Protein AF-A0A9Q1AR96-F1 (afdb_monomer_lite)

Secondary structure (DSSP, 8-state):
--------------------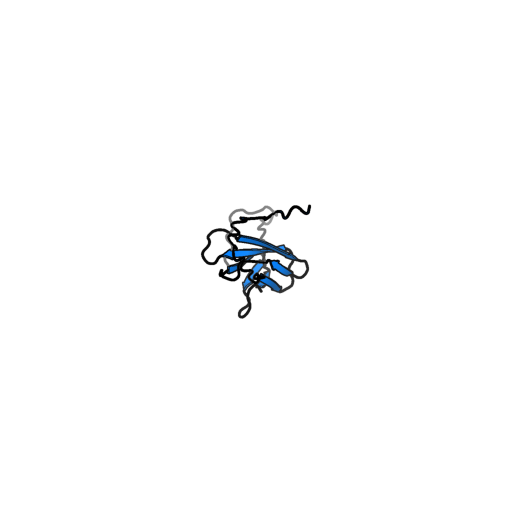PPEEEEEEEES--TTPEEEEEETT-SS-SEEEE--TTSEEEEEEE-TTS-EEEEEE-TTEEEEEPTT-SS-EEEEEPPP-----B-TTSPBPS-PPPP-

Sequence (119 aa):
MEMVISGESCPGKLIEIHGKAGLFLEGTVHPELEGVEIVIREKGAPTPLITVFTDDKGSYSVGPLHSDLEYTITAQKEGFVLSAVEGTVGDFKAFALAGVTFEIKSEEDHPLAGVLLLS

Structure (mmCIF, N/CA/C/O backbone):
data_AF-A0A9Q1AR96-F1
#
_entry.id   AF-A0A9Q1AR96-F1
#
loop_
_atom_site.group_PDB
_atom_site.id
_atom_site.type_symbol
_atom_site.label_atom_id
_atom_site.label_alt_id
_atom_site.label_comp_id
_atom_site.label_asym_id
_atom_site.label_entity_id
_atom_site.label_seq_id
_atom_site.pdbx_PDB_ins_code
_atom_site.Cartn_x
_atom_site.Cartn_y
_atom_site.Cartn_z
_atom_site.occupancy
_atom_site.B_iso_or_equiv
_atom_site.auth_seq_id
_atom_site.auth_comp_id
_atom_site.auth_asym_id
_atom_site.auth_atom_id
_atom_site.pdbx_PDB_model_num
ATOM 1 N N . MET A 1 1 ? 15.186 6.553 -72.861 1.00 40.62 1 MET A N 1
ATOM 2 C CA . MET A 1 1 ? 16.120 7.357 -72.051 1.00 40.62 1 MET A CA 1
ATOM 3 C C . MET A 1 1 ? 15.582 7.301 -70.639 1.00 40.62 1 MET A C 1
ATOM 5 O O . MET A 1 1 ? 14.620 7.992 -70.340 1.00 40.62 1 MET A O 1
ATOM 9 N N . GLU A 1 2 ? 16.079 6.356 -69.850 1.00 47.88 2 GLU A N 1
ATOM 10 C CA . GLU A 1 2 ? 15.616 6.144 -68.478 1.00 47.88 2 GLU A CA 1
ATOM 11 C C . GLU A 1 2 ? 16.534 6.921 -67.535 1.00 47.88 2 GLU A C 1
ATOM 13 O O . GLU A 1 2 ? 17.758 6.817 -67.614 1.00 47.88 2 GLU A O 1
ATOM 18 N N . MET A 1 3 ? 15.928 7.774 -66.712 1.00 46.91 3 MET A N 1
ATOM 19 C CA . MET A 1 3 ? 16.613 8.602 -65.730 1.00 46.91 3 MET A CA 1
ATOM 20 C C . MET A 1 3 ? 16.763 7.790 -64.446 1.00 46.91 3 MET A C 1
ATOM 22 O O . MET A 1 3 ? 15.788 7.549 -63.739 1.00 46.91 3 MET A O 1
ATOM 26 N N . VAL A 1 4 ? 17.990 7.366 -64.154 1.00 59.00 4 VAL A N 1
ATOM 27 C CA . VAL A 1 4 ? 18.334 6.732 -62.881 1.00 59.00 4 VAL A CA 1
ATOM 28 C C . VAL A 1 4 ? 18.563 7.850 -61.868 1.00 59.00 4 VAL A C 1
ATOM 30 O O . VAL A 1 4 ? 19.518 8.615 -61.982 1.00 59.00 4 VAL A O 1
ATOM 33 N N . ILE A 1 5 ? 17.647 7.994 -60.914 1.00 58.78 5 ILE A N 1
ATOM 34 C CA . ILE A 1 5 ? 17.784 8.947 -59.812 1.00 58.78 5 ILE A CA 1
ATOM 35 C C . ILE A 1 5 ? 18.606 8.242 -58.728 1.00 58.78 5 ILE A C 1
ATOM 37 O O . ILE A 1 5 ? 18.076 7.406 -57.997 1.00 58.78 5 ILE A O 1
ATOM 41 N N . SER A 1 6 ? 19.903 8.546 -58.634 1.00 57.91 6 SER A N 1
ATOM 42 C CA . SER A 1 6 ? 20.721 8.128 -57.488 1.00 57.91 6 SER A CA 1
ATOM 43 C C . SER A 1 6 ? 20.313 8.942 -56.260 1.00 57.91 6 SER A C 1
ATOM 45 O O . SER A 1 6 ? 20.640 10.122 -56.141 1.00 57.91 6 SER A O 1
ATOM 47 N N . GLY A 1 7 ? 19.562 8.312 -55.357 1.00 58.25 7 GLY A N 1
ATOM 48 C CA . GLY A 1 7 ? 19.248 8.849 -54.035 1.00 58.25 7 GLY A CA 1
ATOM 49 C C . GLY A 1 7 ? 20.448 8.697 -53.107 1.00 58.25 7 GLY A C 1
ATOM 50 O O . GLY A 1 7 ? 20.532 7.730 -52.355 1.00 58.25 7 GLY A O 1
ATOM 51 N N . GLU A 1 8 ? 21.391 9.631 -53.179 1.00 63.59 8 GLU A N 1
ATOM 52 C CA . GLU A 1 8 ? 22.559 9.636 -52.302 1.00 63.59 8 GLU A CA 1
ATOM 53 C C . GLU A 1 8 ? 22.333 10.549 -51.091 1.00 63.59 8 GLU A C 1
ATOM 55 O O . GLU A 1 8 ? 21.956 11.712 -51.218 1.00 63.59 8 GLU A O 1
ATOM 60 N N . SER A 1 9 ? 22.657 9.998 -49.918 1.00 58.69 9 SER A N 1
ATOM 61 C CA . SER A 1 9 ? 22.816 10.664 -48.621 1.00 58.69 9 SER A CA 1
ATOM 62 C C . SER A 1 9 ? 21.551 10.884 -47.782 1.00 58.69 9 SER A C 1
ATOM 64 O O . SER A 1 9 ? 21.133 12.002 -47.491 1.00 58.69 9 SER A O 1
ATOM 66 N N . CYS A 1 10 ? 21.004 9.783 -47.261 1.00 60.69 10 CYS A N 1
ATOM 67 C CA . CYS A 1 10 ? 20.430 9.814 -45.920 1.00 60.69 10 CYS A CA 1
ATOM 68 C C . CYS A 1 10 ? 21.578 9.530 -44.933 1.00 60.69 10 CYS A C 1
ATOM 70 O O . CYS A 1 10 ? 22.032 8.383 -44.883 1.00 60.69 10 CYS A O 1
ATOM 72 N N . PRO A 1 11 ? 22.095 10.506 -44.156 1.00 63.47 11 PRO A N 1
ATOM 73 C CA . PRO A 1 11 ? 22.956 10.209 -43.018 1.00 63.47 11 PRO A CA 1
ATOM 74 C C . PRO A 1 11 ? 22.077 9.603 -41.920 1.00 63.47 11 PRO A C 1
ATOM 76 O O . PRO A 1 11 ? 21.712 10.247 -40.939 1.00 63.47 11 PRO A O 1
ATOM 79 N N . GLY A 1 12 ? 21.671 8.354 -42.137 1.00 59.03 12 GLY A N 1
ATOM 80 C CA . GLY A 1 12 ? 20.897 7.570 -41.198 1.00 59.03 12 GLY A CA 1
ATOM 81 C C . GLY A 1 12 ? 21.793 7.210 -40.030 1.00 59.03 12 GLY A C 1
ATOM 82 O O . GLY A 1 12 ? 22.369 6.127 -39.996 1.00 59.03 12 GLY A O 1
ATOM 83 N N . LYS A 1 13 ? 21.935 8.119 -39.063 1.00 63.94 13 LYS A N 1
ATOM 84 C CA . LYS A 1 13 ? 22.362 7.716 -37.729 1.00 63.94 13 LYS A CA 1
ATOM 85 C C . LYS A 1 13 ? 21.272 6.779 -37.224 1.00 63.94 13 LYS A C 1
ATOM 87 O O . LYS A 1 13 ? 20.207 7.231 -36.813 1.00 63.94 13 LYS A O 1
ATOM 92 N N . LEU A 1 14 ? 21.521 5.478 -37.349 1.00 66.31 14 LEU A N 1
ATOM 93 C CA . LEU A 1 14 ? 20.700 4.430 -36.766 1.00 66.31 14 LEU A CA 1
ATOM 94 C C . LEU A 1 14 ? 20.741 4.655 -35.256 1.00 66.31 14 LEU A C 1
ATOM 96 O O . LEU A 1 14 ? 21.736 4.370 -34.594 1.00 66.31 14 LEU A O 1
ATOM 100 N N . ILE A 1 15 ? 19.699 5.287 -34.729 1.00 68.88 15 ILE A N 1
ATOM 101 C CA . ILE A 1 15 ? 19.472 5.326 -33.294 1.00 68.88 15 ILE A CA 1
ATOM 102 C C . ILE A 1 15 ? 19.000 3.918 -32.949 1.00 68.88 15 ILE A C 1
ATOM 104 O O . ILE A 1 15 ? 17.937 3.493 -33.399 1.00 68.88 15 I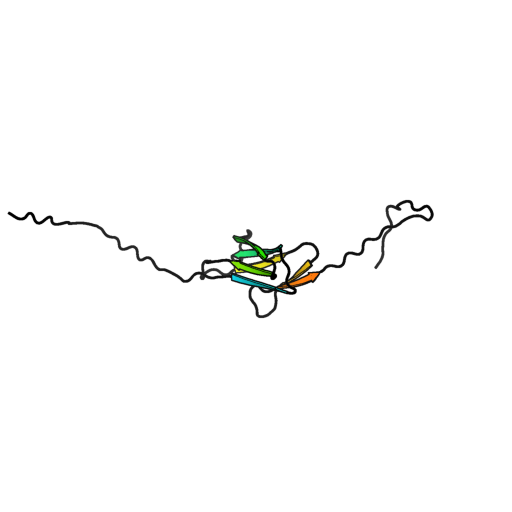LE A O 1
ATOM 108 N N . GLU A 1 16 ? 19.812 3.174 -32.207 1.00 73.56 16 GLU A N 1
ATOM 109 C CA . GLU A 1 16 ? 19.372 1.904 -31.645 1.00 73.56 16 GLU A CA 1
ATOM 110 C C . GLU A 1 16 ? 18.316 2.189 -30.576 1.00 73.56 16 GLU A C 1
ATOM 112 O O . GLU A 1 16 ? 18.603 2.774 -29.530 1.00 73.56 16 GLU A O 1
ATOM 117 N N . ILE A 1 17 ? 17.074 1.807 -30.863 1.00 73.38 17 ILE A N 1
ATOM 118 C CA . ILE A 1 17 ? 15.978 1.861 -29.901 1.00 73.38 17 ILE A CA 1
ATOM 119 C C . ILE A 1 17 ? 15.943 0.509 -29.197 1.00 73.38 17 ILE A C 1
ATOM 121 O O . ILE A 1 17 ? 15.558 -0.501 -29.785 1.00 73.38 17 ILE A O 1
ATOM 125 N N . HIS A 1 18 ? 16.344 0.496 -27.930 1.00 78.62 18 HIS A N 1
ATOM 126 C CA . HIS A 1 18 ? 16.252 -0.684 -27.078 1.00 78.62 18 HIS A CA 1
ATOM 127 C C . HIS A 1 18 ? 14.904 -0.668 -26.354 1.00 78.62 18 HIS A C 1
ATOM 129 O O . HIS A 1 18 ? 14.660 0.173 -25.491 1.00 78.62 18 HIS A O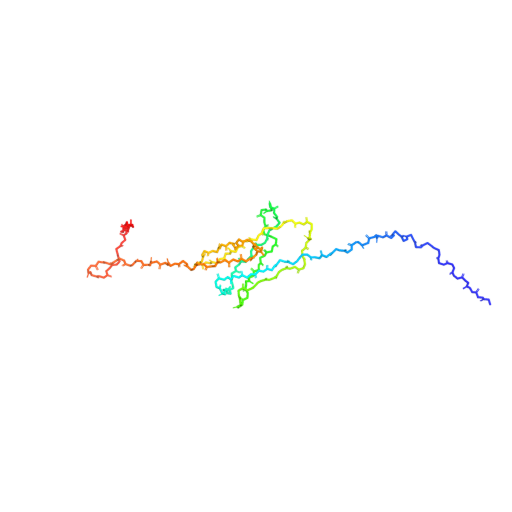 1
ATOM 135 N N . GLY A 1 19 ? 14.006 -1.578 -26.729 1.00 75.94 19 GLY A N 1
ATOM 136 C CA . GLY A 1 19 ? 12.756 -1.800 -26.005 1.00 75.94 19 GLY A CA 1
ATOM 137 C C . GLY A 1 19 ? 13.001 -2.651 -24.761 1.00 75.94 19 GLY A C 1
ATOM 138 O O . GLY A 1 19 ? 13.673 -3.678 -24.841 1.00 75.94 19 GLY A O 1
ATOM 139 N N . LYS A 1 20 ? 12.441 -2.251 -23.617 1.00 84.56 20 LYS A N 1
ATOM 140 C CA . LYS A 1 20 ? 12.506 -3.021 -22.369 1.00 84.56 20 LYS A CA 1
ATOM 141 C C . LYS A 1 20 ? 11.103 -3.348 -21.870 1.00 84.56 20 LYS A C 1
ATOM 143 O O . LYS A 1 20 ? 10.194 -2.533 -22.008 1.00 84.56 20 LYS A O 1
ATOM 148 N N . ALA A 1 21 ? 10.939 -4.526 -21.268 1.00 87.12 21 ALA A N 1
ATOM 149 C CA . ALA A 1 21 ? 9.704 -4.881 -20.584 1.00 87.12 21 ALA A CA 1
ATOM 150 C C . ALA A 1 21 ? 9.439 -3.914 -19.416 1.00 87.12 21 ALA A C 1
ATOM 152 O O . ALA A 1 21 ? 10.322 -3.652 -18.588 1.00 87.12 21 ALA A O 1
ATOM 153 N N . GLY A 1 22 ? 8.217 -3.387 -19.377 1.00 90.38 22 GLY A N 1
ATOM 154 C CA . GLY A 1 22 ? 7.729 -2.563 -18.280 1.00 90.38 22 GLY A CA 1
ATOM 155 C C . GLY A 1 22 ? 7.383 -3.397 -17.051 1.00 90.38 22 GLY A C 1
ATOM 156 O O . GLY A 1 22 ? 6.995 -4.558 -17.169 1.00 90.38 22 GLY A O 1
ATOM 157 N N . LEU A 1 23 ? 7.526 -2.792 -15.877 1.00 94.12 23 LEU A N 1
ATOM 158 C CA . LEU A 1 23 ? 7.126 -3.375 -14.602 1.00 94.12 23 LEU A CA 1
ATOM 159 C C . LEU A 1 23 ? 5.670 -3.011 -14.294 1.00 94.12 23 LEU A C 1
ATOM 161 O O . LEU A 1 23 ? 5.310 -1.837 -14.352 1.00 94.12 23 LEU A O 1
ATOM 165 N N . PHE A 1 24 ? 4.859 -3.999 -13.934 1.00 95.31 24 PHE A N 1
ATOM 166 C CA . PHE A 1 24 ? 3.532 -3.781 -13.361 1.00 95.31 24 PHE A CA 1
ATOM 167 C C . PHE A 1 24 ? 3.599 -4.034 -11.858 1.00 95.31 24 PHE A C 1
ATOM 169 O O . PHE A 1 24 ? 4.208 -5.011 -11.421 1.00 95.31 24 PHE A O 1
ATOM 176 N N . LEU A 1 25 ? 3.019 -3.126 -11.078 1.00 96.75 25 LEU A N 1
ATOM 177 C CA . LEU A 1 25 ? 2.873 -3.263 -9.635 1.00 96.75 25 LEU A CA 1
ATOM 178 C C . LEU A 1 25 ? 1.398 -3.477 -9.335 1.00 96.75 25 LEU A C 1
ATOM 180 O O . LEU A 1 25 ? 0.572 -2.607 -9.610 1.00 96.75 25 LEU A O 1
ATOM 184 N N . GLU A 1 26 ? 1.089 -4.636 -8.775 1.00 97.69 26 GLU A N 1
ATOM 185 C CA . GLU A 1 26 ? -0.272 -5.100 -8.534 1.00 97.69 26 GLU A CA 1
ATOM 186 C C . GLU A 1 26 ? -0.368 -5.619 -7.107 1.00 97.69 26 GLU A C 1
ATOM 188 O O . GLU A 1 26 ? 0.627 -6.083 -6.548 1.00 97.69 26 GLU A O 1
ATOM 193 N N . GLY A 1 27 ? -1.550 -5.518 -6.515 1.00 98.12 27 GLY A N 1
ATOM 194 C CA . GLY A 1 27 ? -1.767 -5.979 -5.155 1.00 98.12 27 GLY A CA 1
ATOM 195 C C . GLY A 1 27 ? -3.225 -5.915 -4.741 1.00 98.12 27 GLY A C 1
ATOM 196 O O . GLY A 1 27 ? -4.088 -5.387 -5.449 1.00 98.12 27 GLY A O 1
ATOM 197 N N . THR A 1 28 ? -3.484 -6.479 -3.570 1.00 98.56 28 THR A N 1
ATOM 198 C CA . THR A 1 28 ? -4.819 -6.652 -3.006 1.00 98.56 28 THR A CA 1
ATOM 199 C C . THR A 1 28 ? -4.860 -6.263 -1.533 1.00 98.56 28 THR A C 1
ATOM 201 O O . THR A 1 28 ? -3.892 -6.412 -0.784 1.00 98.56 28 THR A O 1
ATOM 204 N N . VAL A 1 29 ? -6.005 -5.750 -1.093 1.00 98.75 29 VAL A N 1
ATOM 205 C CA . VAL A 1 29 ? -6.283 -5.466 0.315 1.00 98.75 29 VAL A CA 1
ATOM 206 C C . VAL A 1 29 ? -7.251 -6.509 0.858 1.00 98.75 29 VAL A C 1
ATOM 208 O O . VAL A 1 29 ? -8.299 -6.764 0.265 1.00 98.75 29 VAL A O 1
ATOM 211 N N . HIS A 1 30 ? -6.911 -7.091 2.011 1.00 97.69 30 HIS A N 1
ATOM 212 C CA . HIS A 1 30 ? -7.721 -8.101 2.686 1.00 97.69 30 HIS A CA 1
ATOM 213 C C . HIS A 1 30 ? -8.102 -7.695 4.125 1.00 97.69 30 HIS A C 1
ATOM 215 O O . HIS A 1 30 ? -7.213 -7.381 4.921 1.00 97.69 30 HIS A O 1
ATOM 221 N N . PRO A 1 31 ? -9.392 -7.759 4.516 1.00 97.06 31 PRO A N 1
ATOM 222 C CA . PRO A 1 31 ? -10.549 -8.099 3.677 1.00 97.06 31 PRO A CA 1
ATOM 223 C C . PRO A 1 31 ? -10.754 -7.091 2.534 1.00 97.06 31 PRO A C 1
ATOM 225 O O . PRO A 1 31 ? -10.190 -5.999 2.582 1.00 97.06 31 PRO A O 1
ATOM 228 N N . GLU A 1 32 ? -11.525 -7.486 1.515 1.00 98.19 32 GLU A N 1
ATOM 229 C CA . GLU A 1 32 ? -11.790 -6.661 0.326 1.00 98.19 32 GLU A CA 1
ATOM 230 C C . GLU A 1 32 ? -12.302 -5.279 0.745 1.00 98.19 32 GLU A C 1
ATOM 232 O O . GLU A 1 32 ? -13.250 -5.158 1.528 1.00 98.19 32 GLU A O 1
ATOM 237 N N . LEU A 1 33 ? -11.629 -4.231 0.268 1.00 97.88 33 LEU A N 1
ATOM 238 C CA . LEU A 1 33 ? -11.899 -2.864 0.688 1.00 97.88 33 LEU A CA 1
ATOM 239 C C . LEU A 1 33 ? -11.658 -1.891 -0.464 1.00 97.88 33 LEU A C 1
ATOM 241 O O . LEU A 1 33 ? -10.515 -1.627 -0.832 1.00 97.88 33 LEU A O 1
ATOM 245 N N . GLU A 1 34 ? -12.740 -1.326 -0.990 1.00 98.44 34 GLU A N 1
ATOM 246 C CA . GLU A 1 34 ? -12.711 -0.293 -2.031 1.00 98.44 34 GLU A CA 1
ATOM 247 C C . GLU A 1 34 ? -12.169 1.035 -1.507 1.00 98.44 34 GLU A C 1
ATOM 249 O O . GLU A 1 34 ? -12.380 1.388 -0.344 1.00 98.44 34 GLU A O 1
ATOM 254 N N . GLY A 1 35 ? -11.500 1.810 -2.359 1.00 98.38 35 GLY A N 1
ATOM 255 C CA . GLY A 1 35 ? -11.108 3.180 -2.038 1.00 98.38 35 GLY A CA 1
ATOM 256 C C . GLY A 1 35 ? -9.977 3.284 -1.015 1.00 98.38 35 GLY A C 1
ATOM 257 O O . GLY A 1 35 ? -9.846 4.311 -0.352 1.00 98.38 35 GLY A O 1
ATOM 258 N N . VAL A 1 36 ? -9.176 2.232 -0.842 1.00 98.69 36 VAL A N 1
ATOM 259 C CA . VAL A 1 36 ? -7.896 2.330 -0.133 1.00 98.69 36 VAL A CA 1
ATOM 260 C C . VAL A 1 36 ? -6.923 3.067 -1.036 1.00 98.69 36 VAL A C 1
ATOM 262 O O . VAL A 1 36 ? -6.734 2.678 -2.185 1.00 98.69 36 VAL A O 1
ATOM 265 N N . GLU A 1 37 ? -6.303 4.122 -0.521 1.00 98.69 37 GLU A N 1
ATOM 266 C CA . GLU A 1 37 ? -5.297 4.874 -1.257 1.00 98.69 37 GLU A CA 1
ATOM 267 C C . GLU A 1 37 ? -3.968 4.12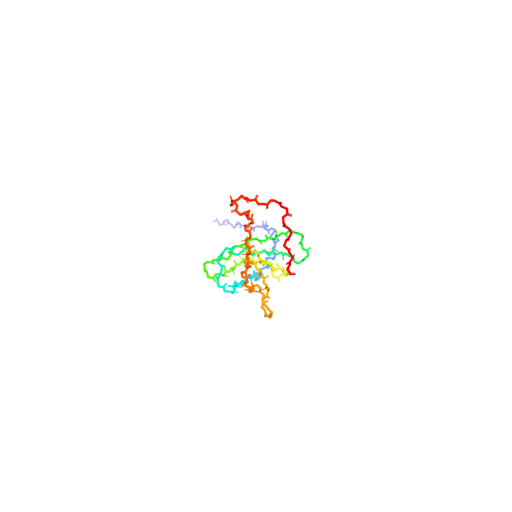0 -1.224 1.00 98.69 37 GLU A C 1
ATOM 269 O O . GLU A 1 37 ? -3.376 3.914 -0.162 1.00 98.69 37 GLU A O 1
ATOM 274 N N . ILE A 1 38 ? -3.491 3.727 -2.397 1.00 98.62 38 ILE A N 1
ATOM 275 C CA . ILE A 1 38 ? -2.201 3.089 -2.613 1.00 98.62 38 ILE A CA 1
ATOM 276 C C . ILE A 1 38 ? -1.244 4.130 -3.179 1.00 98.62 38 ILE A C 1
ATOM 278 O O . ILE A 1 38 ? -1.468 4.703 -4.247 1.00 98.62 38 ILE A O 1
ATOM 282 N N . VAL A 1 39 ? -0.154 4.362 -2.457 1.00 98.19 39 VAL A N 1
ATOM 283 C CA . VAL A 1 39 ? 0.864 5.353 -2.794 1.00 98.19 39 VAL A CA 1
ATOM 284 C C . VAL A 1 39 ? 2.155 4.637 -3.152 1.00 98.19 39 VAL A C 1
ATOM 286 O O . VAL A 1 39 ? 2.707 3.884 -2.349 1.00 98.19 39 VAL A O 1
ATOM 289 N N . ILE A 1 40 ? 2.649 4.906 -4.356 1.00 97.81 40 ILE A N 1
ATOM 290 C CA . ILE A 1 40 ? 3.843 4.285 -4.924 1.00 97.81 40 ILE A CA 1
ATOM 291 C C . ILE A 1 40 ? 4.907 5.355 -5.119 1.00 97.81 40 ILE A C 1
ATOM 293 O O . ILE A 1 40 ? 4.653 6.426 -5.677 1.00 97.81 40 ILE A O 1
ATOM 297 N N . ARG A 1 41 ? 6.115 5.065 -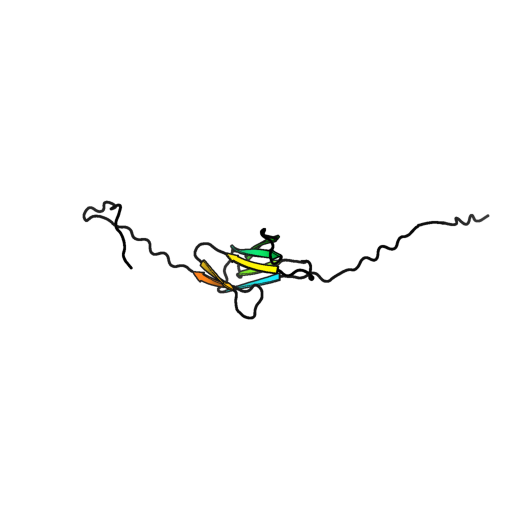4.646 1.00 97.31 41 ARG A N 1
ATOM 298 C CA . ARG A 1 41 ? 7.276 5.958 -4.697 1.00 97.31 41 ARG A CA 1
ATOM 299 C C . ARG A 1 41 ? 8.456 5.218 -5.274 1.00 97.31 41 ARG A C 1
ATOM 301 O O . ARG A 1 41 ? 8.637 4.041 -4.987 1.00 97.31 41 ARG A O 1
ATOM 308 N N . GLU A 1 42 ? 9.298 5.915 -6.021 1.00 96.44 42 GLU A N 1
ATOM 309 C CA . GLU A 1 42 ? 10.664 5.435 -6.214 1.00 96.44 42 GLU A CA 1
ATOM 310 C C . GLU A 1 42 ? 11.366 5.408 -4.853 1.00 96.44 42 GLU A C 1
ATOM 312 O O . GLU A 1 42 ? 11.196 6.305 -4.020 1.00 96.44 42 GLU A O 1
ATOM 317 N N . LYS A 1 43 ? 12.124 4.349 -4.589 1.00 94.81 43 LYS A N 1
ATOM 318 C CA . LYS A 1 43 ? 12.765 4.127 -3.295 1.00 94.81 43 LYS A CA 1
ATOM 319 C C . LYS A 1 43 ? 13.710 5.286 -2.967 1.00 94.81 43 LYS A C 1
ATOM 321 O O . LYS A 1 43 ? 14.667 5.551 -3.685 1.00 94.81 43 LYS A O 1
ATOM 326 N N . GLY A 1 44 ? 13.437 5.971 -1.856 1.00 92.50 44 GLY A N 1
ATOM 327 C CA . GLY A 1 44 ? 14.195 7.146 -1.408 1.00 92.50 44 GLY A CA 1
ATOM 328 C C . GLY A 1 44 ? 13.674 8.491 -1.930 1.00 92.50 44 GLY A C 1
ATOM 329 O O . GLY A 1 44 ? 14.164 9.529 -1.489 1.00 92.50 44 GLY A O 1
ATOM 330 N N . ALA A 1 45 ? 12.666 8.507 -2.808 1.00 94.56 45 ALA A N 1
ATOM 331 C CA . ALA A 1 45 ? 12.066 9.744 -3.292 1.00 94.56 45 ALA A CA 1
ATOM 332 C C . ALA A 1 45 ? 11.108 10.368 -2.250 1.00 94.56 45 ALA A C 1
ATOM 334 O O . ALA A 1 45 ? 10.286 9.663 -1.651 1.00 94.56 45 ALA A O 1
ATOM 335 N N . PRO A 1 46 ? 11.147 11.701 -2.051 1.00 91.69 46 PRO A N 1
ATOM 336 C CA . PRO A 1 46 ? 10.282 12.383 -1.085 1.00 91.69 46 PRO A CA 1
ATOM 337 C C . PRO A 1 46 ? 8.833 12.520 -1.574 1.00 91.69 46 PRO A C 1
ATOM 339 O O . PRO A 1 46 ? 7.910 12.658 -0.770 1.00 91.69 46 PRO A O 1
ATOM 342 N N . THR A 1 47 ? 8.603 12.467 -2.885 1.00 94.31 47 THR A N 1
ATOM 343 C CA . THR A 1 47 ? 7.298 12.703 -3.518 1.00 94.31 47 THR A CA 1
ATOM 344 C C . THR A 1 47 ? 6.704 11.419 -4.092 1.00 94.31 47 THR A C 1
ATOM 346 O O . THR A 1 47 ? 7.457 10.556 -4.545 1.00 94.31 47 THR A O 1
ATOM 349 N N . PRO A 1 48 ? 5.369 11.256 -4.038 1.00 95.31 48 PRO A N 1
ATOM 350 C CA . PRO A 1 48 ? 4.712 10.105 -4.638 1.00 95.31 48 PRO A CA 1
ATOM 351 C C . PRO A 1 48 ? 4.900 10.154 -6.151 1.00 95.31 48 PRO A C 1
ATOM 353 O O . PRO A 1 48 ? 4.813 11.225 -6.750 1.00 95.31 48 PRO A O 1
ATOM 356 N N . LEU A 1 49 ? 5.179 8.998 -6.751 1.00 95.94 49 LEU A N 1
ATOM 357 C CA . LEU A 1 49 ? 5.186 8.852 -8.203 1.00 95.94 49 LEU A CA 1
ATOM 358 C C . LEU A 1 49 ? 3.759 8.621 -8.704 1.00 95.94 49 LEU A C 1
ATOM 360 O O . LEU A 1 49 ? 3.337 9.243 -9.674 1.00 95.94 49 LEU A O 1
ATOM 364 N N . ILE A 1 50 ? 3.020 7.731 -8.034 1.00 96.62 50 ILE A N 1
ATOM 365 C CA . ILE A 1 50 ? 1.646 7.362 -8.386 1.00 96.62 50 ILE A CA 1
ATOM 366 C C . ILE A 1 50 ? 0.816 7.246 -7.112 1.00 96.62 50 ILE A C 1
ATOM 368 O O . ILE A 1 50 ? 1.277 6.699 -6.109 1.00 96.62 50 ILE A O 1
ATOM 372 N N . THR A 1 51 ? -0.423 7.716 -7.199 1.00 97.62 51 THR A N 1
ATOM 373 C CA . THR A 1 51 ? -1.484 7.447 -6.232 1.00 97.62 51 THR A CA 1
ATOM 374 C C . THR A 1 51 ? -2.649 6.807 -6.981 1.00 97.62 51 THR A C 1
ATOM 376 O O . THR A 1 51 ? -3.104 7.352 -7.987 1.00 97.62 51 THR A O 1
ATOM 379 N N . VAL A 1 52 ? -3.119 5.655 -6.508 1.00 98.38 52 VAL A N 1
ATOM 380 C CA . VAL A 1 52 ? -4.265 4.924 -7.067 1.00 98.38 52 VAL A CA 1
ATOM 381 C C . VAL A 1 52 ? -5.171 4.451 -5.936 1.00 98.38 52 VAL A C 1
ATOM 383 O O . VAL A 1 52 ? -4.725 4.332 -4.799 1.00 98.38 52 VAL A O 1
ATOM 386 N N . PHE A 1 53 ? -6.438 4.189 -6.234 1.00 98.62 53 PHE A N 1
ATOM 387 C CA . PHE A 1 53 ? -7.389 3.649 -5.270 1.00 98.62 53 PHE A CA 1
ATOM 388 C C . PHE A 1 53 ? -7.752 2.214 -5.635 1.00 98.62 53 PHE A C 1
ATOM 390 O O . PHE A 1 53 ? -7.855 1.893 -6.820 1.00 98.62 53 PHE A O 1
ATOM 397 N N . THR A 1 54 ? -7.941 1.365 -4.627 1.00 98.81 54 THR A N 1
ATOM 398 C CA . THR A 1 54 ? -8.452 0.007 -4.837 1.00 98.81 54 THR A CA 1
ATOM 399 C C . THR A 1 54 ? -9.885 0.013 -5.363 1.00 98.81 54 THR A C 1
ATOM 401 O O . THR A 1 54 ? -10.682 0.885 -5.004 1.00 98.81 54 THR A O 1
ATOM 404 N N . ASP A 1 55 ? -10.210 -0.977 -6.191 1.00 98.69 55 ASP A N 1
ATOM 405 C CA . ASP A 1 55 ? -11.558 -1.218 -6.712 1.00 98.69 55 ASP A CA 1
ATOM 406 C C . ASP A 1 55 ? -12.484 -1.914 -5.695 1.00 98.69 55 ASP A C 1
ATOM 408 O O . ASP A 1 55 ? -12.115 -2.154 -4.542 1.00 98.69 55 ASP A O 1
ATOM 412 N N . ASP A 1 56 ? -13.701 -2.251 -6.128 1.00 98.25 56 ASP A N 1
ATOM 413 C CA . ASP A 1 56 ? -14.726 -2.924 -5.321 1.00 98.25 56 ASP A CA 1
ATOM 414 C C . ASP A 1 56 ? -14.299 -4.297 -4.772 1.00 98.25 56 ASP A C 1
ATOM 416 O O . ASP A 1 56 ? -14.874 -4.774 -3.795 1.00 98.25 56 ASP A O 1
ATOM 420 N N . LYS A 1 57 ? -13.248 -4.901 -5.338 1.00 98.19 57 LYS A N 1
ATOM 421 C CA . LYS A 1 57 ? -12.638 -6.163 -4.892 1.00 98.19 57 LYS A CA 1
ATOM 422 C C . LYS A 1 57 ? -11.384 -5.943 -4.048 1.00 98.19 57 LYS A C 1
ATOM 424 O O . LYS A 1 57 ? -10.650 -6.889 -3.770 1.00 98.19 57 LYS A O 1
ATOM 429 N N . GLY A 1 58 ? -11.081 -4.701 -3.671 1.00 98.50 58 GLY A N 1
ATOM 430 C CA . GLY A 1 58 ? -9.869 -4.351 -2.937 1.00 98.50 58 GLY A CA 1
ATOM 431 C C . GLY A 1 58 ? -8.581 -4.485 -3.754 1.00 98.50 58 GLY A C 1
ATOM 432 O O . GLY A 1 58 ? -7.508 -4.548 -3.159 1.00 98.50 58 GLY A O 1
ATOM 433 N N . SER A 1 59 ? -8.660 -4.549 -5.084 1.00 98.62 59 SER A N 1
ATOM 434 C CA . SER A 1 59 ? -7.513 -4.765 -5.972 1.00 98.62 59 SER A CA 1
ATOM 435 C C . SER A 1 59 ? -7.015 -3.459 -6.593 1.00 98.62 59 SER A C 1
ATOM 437 O O . SER A 1 59 ? -7.783 -2.519 -6.794 1.00 98.62 59 SER A O 1
ATOM 439 N N . TYR A 1 60 ? -5.724 -3.394 -6.925 1.00 98.56 60 TYR A N 1
ATOM 440 C CA . TYR A 1 60 ? -5.142 -2.312 -7.721 1.00 98.56 60 TYR A CA 1
ATOM 441 C C . TYR A 1 60 ? -4.043 -2.842 -8.657 1.00 98.56 60 TYR A C 1
ATOM 443 O O . TYR A 1 60 ? -3.395 -3.849 -8.377 1.00 98.56 60 TYR A O 1
ATOM 451 N N . SER A 1 61 ? -3.807 -2.138 -9.766 1.00 97.69 61 SER A N 1
ATOM 452 C CA . SER A 1 61 ? -2.695 -2.398 -10.689 1.00 97.69 61 SER A CA 1
ATOM 453 C C . SER A 1 61 ? -2.225 -1.084 -11.307 1.00 97.69 61 SER A C 1
ATOM 455 O O . SER A 1 61 ? -3.041 -0.237 -11.680 1.00 97.69 61 SER A O 1
ATOM 457 N N . VAL A 1 62 ? -0.908 -0.893 -11.395 1.00 96.38 62 VAL A N 1
ATOM 458 C CA . VAL A 1 62 ? -0.290 0.250 -12.075 1.00 96.38 62 VAL A CA 1
ATOM 459 C C . VAL A 1 62 ? 0.871 -0.201 -12.955 1.00 96.38 62 VAL A C 1
ATOM 461 O O . VAL A 1 62 ? 1.648 -1.085 -12.595 1.00 96.38 62 VAL A O 1
ATOM 464 N N . GLY A 1 63 ? 1.031 0.444 -14.106 1.00 93.69 63 GLY A N 1
ATOM 465 C CA . GLY A 1 63 ? 2.137 0.188 -15.021 1.00 93.69 63 GLY A CA 1
ATOM 466 C C . GLY A 1 63 ? 1.804 0.573 -16.463 1.00 93.69 63 GLY A C 1
ATOM 467 O O . GLY A 1 63 ? 0.682 1.002 -16.743 1.00 93.69 63 GLY A O 1
ATOM 468 N N . PRO A 1 64 ? 2.764 0.422 -17.392 1.00 94.25 64 PRO A N 1
ATOM 469 C CA . PRO A 1 64 ? 4.132 -0.054 -17.166 1.00 94.25 64 PRO A CA 1
ATOM 470 C C . PRO A 1 64 ? 5.057 1.006 -16.530 1.00 94.25 64 PRO A C 1
ATOM 472 O O . PRO A 1 64 ? 5.075 2.156 -16.958 1.00 94.25 64 PRO A O 1
ATOM 475 N N . LEU A 1 65 ? 5.869 0.598 -15.549 1.00 94.19 65 LEU A N 1
ATOM 476 C CA . LEU A 1 65 ? 6.920 1.395 -14.899 1.00 94.19 65 LEU A CA 1
ATOM 477 C C . LEU A 1 65 ? 8.326 0.971 -15.352 1.00 94.19 65 LEU A C 1
ATOM 479 O O . LEU A 1 65 ? 8.513 -0.091 -15.956 1.00 94.19 65 LEU A O 1
ATOM 483 N N . HIS A 1 66 ? 9.334 1.788 -15.042 1.00 93.06 66 HIS A N 1
ATOM 484 C CA . HIS A 1 66 ? 10.729 1.475 -15.348 1.00 93.06 66 HIS A CA 1
ATOM 485 C C . HIS A 1 66 ? 11.234 0.316 -14.483 1.00 93.06 66 HIS A C 1
ATOM 487 O O . HIS A 1 66 ? 11.394 0.440 -13.275 1.00 93.06 66 HIS A O 1
ATOM 493 N N . SER A 1 67 ? 11.558 -0.808 -15.118 1.00 91.94 67 SER A N 1
ATOM 494 C CA . SER A 1 67 ? 11.978 -2.033 -14.425 1.00 91.94 67 SER A CA 1
ATOM 495 C C . SER A 1 67 ? 13.391 -1.996 -13.822 1.00 91.94 67 SER A C 1
ATOM 497 O O . SER A 1 67 ? 13.781 -2.961 -13.179 1.00 91.94 67 SER A O 1
ATOM 499 N N . ASP A 1 68 ? 14.172 -0.930 -14.038 1.00 92.81 68 ASP A N 1
ATOM 500 C CA . ASP A 1 68 ? 15.482 -0.727 -13.380 1.00 92.81 68 ASP A CA 1
ATOM 501 C C . ASP A 1 68 ? 15.384 0.012 -12.040 1.00 92.81 68 ASP A C 1
ATOM 503 O O . ASP A 1 68 ? 16.383 0.135 -11.332 1.00 92.81 68 ASP A O 1
ATOM 507 N N . LEU A 1 69 ? 14.207 0.539 -11.703 1.00 93.62 69 LEU A N 1
ATOM 508 C CA . LEU A 1 69 ? 13.999 1.315 -10.489 1.00 93.62 69 LEU A CA 1
ATOM 509 C C . LEU A 1 69 ? 13.384 0.437 -9.401 1.00 93.62 69 LEU A C 1
ATOM 511 O O . LEU A 1 69 ? 12.571 -0.449 -9.665 1.00 93.62 69 LEU A O 1
ATOM 515 N N . GLU A 1 70 ? 13.774 0.701 -8.158 1.00 95.31 70 GLU A N 1
ATOM 516 C CA . GLU A 1 70 ? 13.127 0.113 -6.991 1.00 95.31 70 GLU A CA 1
ATOM 517 C C . GLU A 1 70 ? 11.993 1.023 -6.518 1.00 95.31 70 GLU A C 1
ATOM 519 O O . GLU A 1 70 ? 12.144 2.247 -6.475 1.00 95.31 70 GLU A O 1
ATOM 524 N N . TYR A 1 71 ? 10.886 0.422 -6.088 1.00 95.81 71 TYR A N 1
ATOM 525 C CA . TYR A 1 71 ? 9.709 1.147 -5.623 1.00 95.81 71 TYR A CA 1
ATOM 526 C C . TYR A 1 71 ? 9.337 0.757 -4.192 1.00 95.81 71 TYR A C 1
ATOM 528 O O . TYR A 1 71 ? 9.561 -0.372 -3.759 1.00 95.81 71 TYR A O 1
ATOM 536 N N . THR A 1 72 ? 8.743 1.694 -3.458 1.00 96.12 72 THR A N 1
ATOM 537 C CA . THR A 1 72 ? 8.056 1.441 -2.191 1.00 96.12 72 THR A CA 1
ATOM 538 C C . THR A 1 72 ? 6.561 1.659 -2.375 1.00 96.12 72 THR A C 1
ATOM 540 O O . THR A 1 72 ? 6.137 2.564 -3.095 1.00 96.12 72 THR A O 1
ATOM 543 N N . ILE A 1 73 ? 5.765 0.809 -1.726 1.00 97.62 73 ILE A N 1
ATOM 544 C CA . ILE A 1 73 ? 4.304 0.822 -1.801 1.00 97.62 73 ILE A CA 1
ATOM 545 C C . ILE A 1 73 ? 3.767 0.964 -0.381 1.00 97.62 73 ILE A C 1
ATOM 547 O O . ILE A 1 73 ? 4.168 0.223 0.516 1.00 97.62 73 ILE A O 1
ATOM 551 N N . THR A 1 74 ? 2.867 1.915 -0.177 1.00 97.69 74 THR A N 1
ATOM 552 C CA . THR A 1 74 ? 2.177 2.133 1.099 1.00 97.69 74 THR A CA 1
ATOM 553 C C . THR A 1 74 ? 0.683 2.255 0.862 1.00 97.69 74 THR A C 1
ATOM 555 O O . THR A 1 74 ? 0.280 2.756 -0.185 1.00 97.69 74 THR A O 1
ATOM 558 N N . ALA A 1 75 ? -0.125 1.850 1.838 1.00 98.38 75 ALA A N 1
ATOM 559 C CA . ALA A 1 75 ? -1.577 1.920 1.762 1.00 98.38 75 ALA A CA 1
ATOM 560 C C . ALA A 1 75 ? -2.145 2.724 2.935 1.00 98.38 75 ALA A C 1
ATOM 562 O O . ALA A 1 75 ? -1.669 2.589 4.065 1.00 98.38 75 ALA A O 1
ATOM 563 N N . GLN A 1 76 ? -3.167 3.540 2.681 1.00 97.75 76 GLN A N 1
ATOM 564 C CA . GLN A 1 76 ? -3.844 4.321 3.712 1.00 97.75 76 GLN A CA 1
ATOM 565 C C . GLN A 1 76 ? -5.349 4.419 3.458 1.00 97.75 76 GLN A C 1
ATOM 567 O O . GLN A 1 76 ? -5.811 4.535 2.324 1.00 97.75 76 GLN A O 1
ATOM 572 N N . LYS A 1 77 ? -6.122 4.371 4.544 1.00 97.44 77 LYS A N 1
ATOM 573 C CA . LYS A 1 77 ? -7.556 4.649 4.543 1.00 97.44 77 LYS A CA 1
ATOM 574 C C . LYS A 1 77 ? -7.988 5.077 5.939 1.00 97.44 77 LYS A C 1
ATOM 576 O O . LYS A 1 77 ? -7.615 4.443 6.925 1.00 97.44 77 LYS A O 1
ATOM 581 N N . GLU A 1 78 ? -8.763 6.153 6.025 1.00 94.75 78 GLU A N 1
ATOM 582 C CA . GLU A 1 78 ? -9.279 6.646 7.302 1.00 94.75 78 GLU A CA 1
ATOM 583 C C . GLU A 1 78 ? -10.116 5.572 8.012 1.00 94.75 78 GLU A C 1
ATOM 585 O O . GLU A 1 78 ? -10.906 4.869 7.383 1.00 94.75 78 GLU A O 1
ATOM 590 N N . GLY A 1 79 ? -9.924 5.433 9.326 1.00 93.44 79 GLY A N 1
ATOM 591 C CA . GLY A 1 79 ? -10.611 4.423 10.133 1.00 93.44 79 GLY A CA 1
ATOM 592 C C . GLY A 1 79 ? -10.041 3.007 10.003 1.00 93.44 79 GLY A C 1
ATOM 593 O O . GLY A 1 79 ? -10.612 2.083 10.575 1.00 93.44 79 GLY A O 1
ATOM 594 N N . PHE A 1 80 ? -8.920 2.816 9.300 1.00 95.94 80 PHE A N 1
ATOM 595 C CA . PHE A 1 80 ? -8.262 1.518 9.160 1.00 95.94 80 PHE A CA 1
ATOM 596 C C . PHE A 1 80 ? -6.764 1.603 9.461 1.00 95.94 80 PHE A C 1
ATOM 598 O O . PHE A 1 80 ? -6.087 2.570 9.120 1.00 95.94 80 PHE A O 1
ATOM 605 N N . VAL A 1 81 ? -6.229 0.541 10.057 1.00 96.56 81 VAL A N 1
ATOM 606 C CA . VAL A 1 81 ? -4.793 0.249 10.065 1.00 96.56 81 VAL A CA 1
ATOM 607 C C . VAL A 1 81 ? -4.514 -0.710 8.921 1.00 96.56 81 VAL A C 1
ATOM 609 O O . VAL A 1 81 ? -5.125 -1.777 8.858 1.00 96.56 81 VAL A O 1
ATOM 612 N N . LEU A 1 82 ? -3.590 -0.340 8.034 1.00 97.88 82 LEU A N 1
ATOM 613 C CA . LEU A 1 82 ? -3.155 -1.184 6.927 1.00 97.88 82 LEU A CA 1
ATOM 614 C C . LEU A 1 82 ? -1.705 -1.615 7.123 1.00 97.88 82 LEU A C 1
ATOM 616 O O . LEU A 1 82 ? -0.832 -0.786 7.379 1.00 97.88 82 LEU A O 1
ATOM 620 N N . SER A 1 83 ? -1.446 -2.914 7.004 1.00 97.44 83 SER A N 1
ATOM 621 C CA . SER A 1 83 ? -0.110 -3.495 7.138 1.00 97.44 83 SER A CA 1
ATOM 622 C C . SER A 1 83 ? 0.242 -4.347 5.927 1.00 97.44 83 SER A C 1
ATOM 624 O O . SER A 1 83 ? -0.589 -5.107 5.436 1.00 97.44 83 SER A O 1
ATOM 626 N N . ALA A 1 84 ? 1.474 -4.216 5.435 1.00 97.56 84 ALA A N 1
ATOM 627 C CA . ALA A 1 84 ? 1.958 -5.030 4.325 1.00 97.56 84 ALA A CA 1
ATOM 628 C C . ALA A 1 84 ? 1.972 -6.519 4.710 1.00 97.56 84 ALA A C 1
ATOM 630 O O . ALA A 1 84 ? 2.308 -6.877 5.843 1.00 97.56 84 ALA A O 1
ATOM 631 N N . VAL A 1 85 ? 1.617 -7.387 3.766 1.00 97.50 85 VAL A N 1
ATOM 632 C CA . VAL A 1 85 ? 1.652 -8.838 3.955 1.00 97.50 85 VAL A CA 1
ATOM 633 C C . VAL A 1 85 ? 3.063 -9.357 3.690 1.00 97.50 85 VAL A C 1
ATOM 635 O O . VAL A 1 85 ? 3.611 -9.202 2.598 1.00 97.50 85 VAL A O 1
ATOM 638 N N . GLU A 1 86 ? 3.659 -10.005 4.690 1.00 94.62 86 GLU A N 1
ATOM 639 C CA . GLU A 1 86 ? 4.990 -10.600 4.550 1.00 94.62 86 GLU A CA 1
ATOM 640 C C . GLU A 1 86 ? 5.048 -11.607 3.392 1.00 94.62 86 GLU A C 1
ATOM 642 O O . GLU A 1 86 ? 4.147 -12.425 3.209 1.00 94.62 86 GLU A O 1
ATOM 647 N N . GLY A 1 87 ? 6.135 -11.556 2.619 1.00 93.44 87 GLY A N 1
ATOM 648 C CA . GLY A 1 87 ? 6.353 -12.442 1.471 1.00 93.44 87 GLY A CA 1
ATOM 649 C C . GLY A 1 87 ? 5.652 -12.012 0.180 1.00 93.44 87 GLY A C 1
ATOM 650 O O . GLY A 1 87 ? 5.831 -12.673 -0.839 1.00 93.44 87 GLY A O 1
ATOM 651 N N . THR A 1 88 ? 4.910 -10.903 0.196 1.00 93.88 88 THR A N 1
ATOM 652 C CA . THR A 1 88 ? 4.259 -10.320 -0.987 1.00 93.88 88 THR A CA 1
ATOM 653 C C . THR A 1 88 ? 4.753 -8.897 -1.234 1.00 93.88 88 THR A C 1
ATOM 655 O O . THR A 1 88 ? 5.324 -8.256 -0.347 1.00 93.88 88 THR A O 1
ATOM 658 N N . VAL A 1 89 ? 4.548 -8.397 -2.451 1.00 91.31 89 VAL A N 1
ATOM 659 C CA . VAL A 1 89 ? 4.819 -7.002 -2.807 1.00 91.31 89 VAL A CA 1
ATOM 660 C C . VAL A 1 89 ? 3.497 -6.376 -3.208 1.00 91.31 89 VAL A C 1
ATOM 662 O O . VAL A 1 89 ? 2.970 -6.710 -4.259 1.00 91.31 89 VAL A O 1
ATOM 665 N N . GLY A 1 90 ? 2.983 -5.471 -2.376 1.00 95.56 90 GLY A N 1
ATOM 666 C CA . GLY A 1 90 ? 1.760 -4.729 -2.678 1.00 95.56 90 GLY A CA 1
ATOM 667 C C . GLY A 1 90 ? 0.481 -5.262 -2.035 1.00 95.56 90 GLY A C 1
ATOM 668 O O . GLY A 1 90 ? -0.526 -4.564 -2.083 1.00 95.56 90 GLY A O 1
ATOM 669 N N . ASP A 1 91 ? 0.504 -6.424 -1.375 1.00 98.44 91 ASP A N 1
ATOM 670 C CA . ASP A 1 91 ? -0.666 -6.884 -0.623 1.00 98.44 91 ASP A CA 1
ATOM 671 C C . ASP A 1 91 ? -0.689 -6.311 0.797 1.00 98.44 91 ASP A C 1
ATOM 673 O O . ASP A 1 91 ? 0.339 -6.218 1.480 1.00 98.44 91 ASP A O 1
ATOM 677 N N . PHE A 1 92 ? -1.886 -5.958 1.266 1.00 98.62 92 PHE A N 1
ATOM 678 C CA . PHE A 1 92 ? -2.101 -5.364 2.582 1.00 98.62 92 PHE A CA 1
ATOM 679 C C . PHE A 1 92 ? -3.220 -6.062 3.358 1.00 98.62 92 PHE A C 1
ATOM 681 O O . PHE A 1 92 ? -4.248 -6.451 2.808 1.00 98.62 92 PHE A O 1
ATOM 688 N N . LYS A 1 93 ? -3.053 -6.164 4.678 1.00 98.12 93 LYS A N 1
ATOM 689 C CA . LYS A 1 93 ? -4.128 -6.490 5.620 1.00 98.12 93 LYS A CA 1
ATOM 690 C C . LYS A 1 93 ? -4.714 -5.214 6.195 1.00 98.12 93 LYS A C 1
ATOM 692 O O . LYS A 1 93 ? -3.964 -4.360 6.658 1.00 98.12 93 LYS A O 1
ATOM 697 N N . ALA A 1 94 ? -6.037 -5.117 6.213 1.00 97.44 94 ALA A N 1
ATOM 698 C CA . ALA A 1 94 ? -6.765 -3.998 6.792 1.00 97.44 94 ALA A CA 1
ATOM 699 C C . ALA A 1 94 ? -7.458 -4.405 8.098 1.00 97.44 94 ALA A C 1
ATOM 701 O O . ALA A 1 94 ? -8.137 -5.428 8.177 1.00 97.44 94 ALA A O 1
ATOM 702 N N . PHE A 1 95 ? -7.328 -3.561 9.118 1.00 95.44 95 PHE A N 1
ATOM 703 C CA . PHE A 1 95 ? -7.999 -3.708 10.405 1.00 95.44 95 PHE A CA 1
ATOM 704 C C . PHE A 1 95 ? -8.776 -2.431 10.708 1.00 95.44 95 PHE A C 1
ATOM 706 O O . PHE A 1 95 ? -8.183 -1.358 10.798 1.00 95.44 95 PHE A O 1
ATOM 713 N N . ALA A 1 96 ? -10.096 -2.537 10.858 1.00 92.31 96 ALA A N 1
ATOM 714 C CA . ALA A 1 96 ? -10.928 -1.397 11.225 1.00 92.31 96 ALA A CA 1
ATOM 715 C C . ALA A 1 96 ? -10.581 -0.921 12.643 1.00 92.31 96 ALA A C 1
ATOM 717 O O . ALA A 1 96 ? -10.514 -1.714 13.585 1.00 92.31 96 ALA A O 1
ATOM 718 N N . LEU A 1 97 ? -10.379 0.382 12.794 1.00 86.94 97 LEU A N 1
ATOM 719 C CA . LEU A 1 97 ? -10.225 1.027 14.087 1.00 86.94 97 LEU A CA 1
ATOM 720 C C . LEU A 1 97 ? -11.611 1.204 14.712 1.00 86.94 97 LEU A C 1
ATOM 722 O O . LEU A 1 97 ? -12.473 1.882 14.156 1.00 86.94 97 LEU A O 1
ATOM 726 N N . ALA A 1 98 ? -11.827 0.606 15.882 1.00 76.44 98 ALA A N 1
ATOM 727 C CA . ALA A 1 98 ? -13.012 0.888 16.680 1.00 76.44 98 ALA A CA 1
ATOM 728 C C . ALA A 1 98 ? -12.820 2.224 17.413 1.00 76.44 98 ALA A C 1
ATOM 730 O O . ALA A 1 98 ? -11.909 2.366 18.227 1.00 76.44 98 ALA A O 1
ATOM 731 N N . GLY A 1 99 ? -13.678 3.202 17.126 1.00 63.81 99 GLY A N 1
ATOM 732 C CA . GLY A 1 99 ? -13.790 4.423 17.920 1.00 63.81 99 GLY A CA 1
ATOM 733 C C . GLY A 1 99 ? -1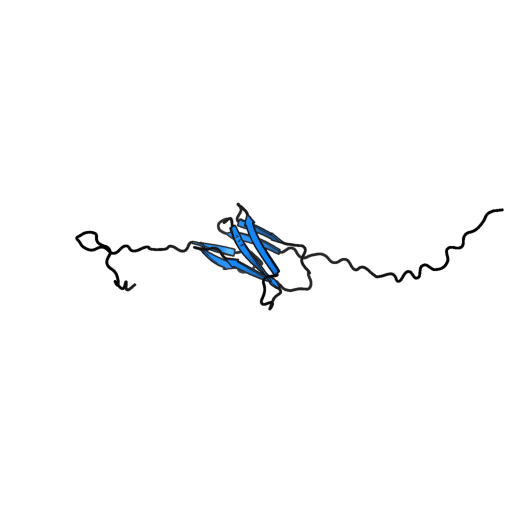4.836 4.244 19.018 1.00 63.81 99 GLY A C 1
ATOM 734 O O . GLY A 1 99 ? -15.949 3.807 18.735 1.00 63.81 99 GLY A O 1
ATOM 735 N N . VAL A 1 100 ? -14.502 4.593 20.262 1.00 63.12 100 VAL A N 1
ATOM 736 C CA . VAL A 1 100 ? -15.496 4.743 21.335 1.00 63.12 100 VAL A CA 1
ATOM 737 C C . VAL A 1 100 ? -15.742 6.234 21.530 1.00 63.12 100 VAL A C 1
ATOM 739 O O . VAL A 1 100 ? -14.833 6.973 21.904 1.00 63.12 100 VAL A O 1
ATOM 742 N N . THR A 1 101 ? -16.962 6.687 21.248 1.00 62.28 101 THR A N 1
ATOM 743 C CA . THR A 1 101 ? -17.382 8.069 21.504 1.00 62.28 101 THR A CA 1
ATOM 744 C C . THR A 1 101 ? -18.069 8.123 22.860 1.00 62.28 101 THR A C 1
ATOM 746 O O . THR A 1 101 ? -19.086 7.465 23.067 1.00 62.28 101 THR A O 1
ATOM 749 N N . PHE A 1 102 ? -17.513 8.899 23.787 1.00 68.19 102 PHE A N 1
ATOM 750 C CA . PHE A 1 102 ? -18.119 9.132 25.093 1.00 68.19 102 PHE A CA 1
ATOM 751 C C . PHE A 1 102 ? -18.861 10.464 25.077 1.00 68.19 102 PHE A C 1
ATOM 753 O O . PHE A 1 102 ? -18.280 11.498 24.751 1.00 68.19 102 PHE A O 1
ATOM 760 N N . GLU A 1 103 ? -20.133 10.440 25.462 1.00 70.25 103 GLU A N 1
ATOM 761 C CA . GLU A 1 103 ? -20.905 11.639 25.769 1.00 70.25 103 GLU A CA 1
ATOM 762 C C . GLU A 1 103 ? -21.093 11.693 27.286 1.00 70.25 103 GLU A C 1
ATOM 764 O O . GLU A 1 103 ? -21.625 10.758 27.884 1.00 70.25 103 GLU A O 1
ATOM 769 N N . ILE A 1 104 ? -20.602 12.756 27.924 1.00 72.75 104 ILE A N 1
ATOM 770 C CA . ILE A 1 104 ? -20.661 12.909 29.380 1.00 72.75 104 ILE A CA 1
ATOM 771 C C . ILE A 1 104 ? -21.673 13.997 29.701 1.00 72.75 104 ILE A C 1
ATOM 773 O O . ILE A 1 104 ? -21.503 15.152 29.303 1.00 72.75 104 ILE A O 1
ATOM 777 N N . LYS A 1 105 ? -22.718 13.612 30.431 1.00 79.50 105 LYS A N 1
ATOM 778 C CA . LYS A 1 105 ? -23.828 14.486 30.803 1.00 79.50 105 LYS A CA 1
ATOM 779 C C . LYS A 1 105 ? -24.004 14.544 32.320 1.00 79.50 105 LYS A C 1
ATOM 781 O O . LYS A 1 105 ? -23.629 13.608 33.024 1.00 79.50 105 LYS A O 1
ATOM 786 N N . SER A 1 106 ? -24.550 15.650 32.819 1.00 74.81 106 SER A N 1
ATOM 787 C CA . SER A 1 106 ? -24.997 15.782 34.210 1.00 74.81 106 SER A CA 1
ATOM 788 C C . SER A 1 106 ? -26.289 14.989 34.459 1.00 74.81 106 SER A C 1
ATOM 790 O O . SER A 1 106 ? -26.929 14.529 33.516 1.00 74.81 106 SER A O 1
ATOM 792 N N . GLU A 1 107 ? -26.721 14.870 35.720 1.00 79.50 107 GLU A N 1
ATOM 793 C CA . GLU A 1 107 ? -28.033 14.285 36.072 1.00 79.50 107 GLU A CA 1
ATOM 794 C C . GLU A 1 107 ? -29.220 15.029 35.424 1.00 79.50 107 GLU A C 1
ATOM 796 O O . GLU A 1 107 ? -30.303 14.469 35.283 1.00 79.50 107 GLU A O 1
ATOM 801 N N . GLU A 1 108 ? -29.001 16.269 34.979 1.00 82.25 108 GLU A N 1
ATOM 802 C CA . GLU A 1 108 ? -29.966 17.098 34.250 1.00 82.25 108 GLU A CA 1
ATOM 803 C C . GLU A 1 108 ? -29.731 17.083 32.725 1.00 82.25 108 GLU A C 1
ATOM 805 O O . GLU A 1 108 ? -30.167 17.991 32.025 1.00 82.25 108 GLU A O 1
ATOM 810 N N . ASP A 1 109 ? -29.004 16.088 32.207 1.00 75.50 109 ASP A N 1
ATOM 811 C CA . ASP A 1 109 ? -28.739 15.847 30.778 1.00 75.50 109 ASP A CA 1
ATOM 812 C C . ASP A 1 109 ? -27.920 16.952 30.063 1.00 75.50 109 ASP A C 1
ATOM 814 O O . ASP A 1 109 ? -27.862 17.010 28.833 1.00 75.50 109 ASP A O 1
ATOM 818 N N . HIS A 1 110 ? -27.232 17.819 30.817 1.00 79.62 110 HIS A N 1
ATOM 819 C CA . HIS A 1 110 ? -26.372 18.871 30.259 1.00 79.62 110 HIS A CA 1
ATOM 820 C C . HIS A 1 110 ? -24.950 18.352 29.985 1.00 79.62 110 HIS A C 1
ATOM 822 O O . HIS A 1 110 ? -24.385 17.679 30.851 1.00 79.62 110 HIS A O 1
ATOM 828 N N . PRO A 1 111 ? -24.319 18.692 28.844 1.00 71.94 111 PRO A N 1
ATOM 829 C CA . PRO A 1 111 ? -22.963 18.246 28.529 1.00 71.94 111 PRO A CA 1
ATOM 830 C C . PRO A 1 111 ? -21.934 18.849 29.495 1.00 71.94 111 PRO A C 1
ATOM 832 O O . PRO A 1 111 ? -21.905 20.061 29.717 1.00 71.94 111 PRO A O 1
ATOM 835 N N . LEU A 1 112 ? -21.063 18.006 30.052 1.00 69.19 112 LEU A N 1
ATOM 836 C CA . LEU A 1 112 ? -20.008 18.424 30.978 1.00 69.19 112 LEU A CA 1
ATOM 837 C C . LEU A 1 112 ? -18.665 18.543 30.245 1.00 69.19 112 LEU A C 1
ATOM 839 O O . LEU A 1 112 ? -18.137 17.564 29.720 1.00 69.19 112 LEU A O 1
ATOM 843 N N . ALA A 1 113 ? -18.085 19.746 30.225 1.00 66.44 113 ALA A N 1
ATOM 844 C CA . ALA A 1 113 ? -16.757 19.985 29.662 1.00 66.44 113 ALA A CA 1
ATOM 845 C C . ALA A 1 113 ? -15.649 19.673 30.687 1.00 66.44 113 ALA A C 1
ATOM 847 O O . ALA A 1 113 ? -15.749 20.062 31.848 1.00 66.44 113 ALA A O 1
ATOM 848 N N . GLY A 1 114 ? -14.562 19.028 30.244 1.00 62.47 114 GLY A N 1
ATOM 849 C CA . GLY A 1 114 ? -13.330 18.880 31.036 1.00 62.47 114 GLY A CA 1
ATOM 850 C C . GLY A 1 114 ? -13.183 17.585 31.840 1.00 62.47 114 GLY A C 1
ATOM 851 O O . GLY A 1 114 ? -12.358 17.533 32.750 1.00 62.47 114 GLY A O 1
ATOM 852 N N . VAL A 1 115 ? -13.943 16.535 31.523 1.00 61.66 115 VAL A N 1
ATOM 853 C CA . VAL A 1 115 ? -13.777 15.233 32.183 1.00 61.66 115 VAL A CA 1
ATOM 854 C C . VAL A 1 115 ? -12.634 14.451 31.537 1.00 61.66 115 VAL A C 1
ATOM 856 O O . VAL A 1 115 ? -12.618 14.230 30.327 1.00 61.66 115 VAL A O 1
ATOM 859 N N . LEU A 1 116 ? -11.674 14.034 32.361 1.00 57.56 116 LEU A N 1
ATOM 860 C CA . LEU A 1 116 ? -10.574 13.165 31.957 1.00 57.56 116 LEU A CA 1
ATOM 861 C C . LEU A 1 116 ? -11.009 11.703 32.115 1.00 57.56 116 LEU A C 1
ATOM 863 O O . LEU A 1 116 ? -11.370 11.283 33.214 1.00 57.56 116 LEU A O 1
ATOM 867 N N . LEU A 1 117 ? -10.954 10.926 31.034 1.00 58.47 117 LEU A N 1
ATOM 868 C CA . LEU A 1 117 ? -11.123 9.475 31.092 1.00 58.47 117 LEU A CA 1
ATOM 869 C C . LEU A 1 117 ? -9.746 8.836 31.298 1.00 58.47 117 LEU A C 1
ATOM 871 O O . LEU A 1 117 ? -8.828 9.079 30.516 1.00 58.47 117 LEU A O 1
ATOM 875 N N . LEU A 1 118 ? -9.601 8.041 32.357 1.00 50.00 118 LEU A N 1
ATOM 876 C CA . LEU A 1 118 ? -8.422 7.206 32.580 1.00 50.00 118 LEU A CA 1
ATOM 877 C C . LEU A 1 118 ? -8.768 5.779 32.140 1.00 50.00 118 LEU A C 1
ATOM 879 O O . LEU A 1 118 ? -9.753 5.218 32.619 1.00 50.00 118 LEU A O 1
ATOM 883 N N . SER A 1 119 ? -7.988 5.245 31.197 1.00 57.03 119 SER A N 1
ATOM 884 C CA . SER A 1 119 ? -8.050 3.855 30.722 1.00 57.03 119 SER A CA 1
ATOM 885 C C . SER A 1 119 ? -7.394 2.886 31.694 1.00 57.03 119 SER A C 1
ATOM 887 O O . SER A 1 119 ? -6.291 3.249 32.170 1.00 57.03 119 SER A O 1
#

pLDDT: mean 85.41, std 15.8, range [40.62, 98.81]

Radius of gyration: 28.2 Å; chains: 1; bounding box: 53×32×108 Å

InterPro domains:
  IPR051417 Serine-Aspartate Repeat-Containing [PTHR23303] (4-117)
  IPR055073 NOMO-like, ninth beta-sandwich domain [PF22902] (21-95)

Organism: NCBI:txid171643

Foldseek 3Di:
DDDDDPPDDPPPPPDDDDDDDFDKAKEFEPPFDWFKWKFKDFVPDPDTPDIDIAHRRRIDMDDRHDPVTDMDIDIDDPQWDWDDDPPDGHYIYIDGHDDDDDFDADPVRHGDPDDDDDD